Protein AF-A0A2E2KNS4-F1 (afdb_monomer_lite)

Radius of gyration: 12.81 Å; chains: 1; bounding box: 21×20×39 Å

Structure (mmCIF, N/CA/C/O backbone):
data_AF-A0A2E2KNS4-F1
#
_entry.id   AF-A0A2E2KNS4-F1
#
loop_
_atom_site.group_PDB
_atom_site.id
_atom_site.type_symbol
_atom_site.label_atom_id
_atom_site.label_alt_id
_atom_site.label_comp_id
_atom_site.label_asym_id
_atom_site.label_entity_id
_atom_site.label_seq_id
_atom_site.pdbx_PDB_ins_code
_atom_site.Cartn_x
_atom_site.Cartn_y
_atom_site.Cartn_z
_atom_site.occupancy
_atom_site.B_iso_or_equiv
_atom_site.auth_seq_id
_atom_site.auth_comp_id
_atom_site.auth_asym_id
_atom_site.auth_atom_id
_atom_site.pdbx_PDB_model_num
ATOM 1 N N . GLY A 1 1 ? -11.029 6.680 14.930 1.00 75.12 1 GLY A N 1
ATOM 2 C CA . GLY A 1 1 ? -10.670 6.059 13.638 1.00 75.12 1 GLY A CA 1
ATOM 3 C C . GLY A 1 1 ? -9.518 5.097 13.850 1.00 75.12 1 GLY A C 1
ATOM 4 O O . GLY A 1 1 ? -8.735 5.331 14.761 1.00 75.12 1 GLY A O 1
ATOM 5 N N . ARG A 1 2 ? -9.420 4.021 13.061 1.00 85.75 2 ARG A N 1
ATOM 6 C CA . ARG A 1 2 ? -8.311 3.052 13.114 1.00 85.75 2 ARG A CA 1
ATOM 7 C C . ARG A 1 2 ? -7.347 3.339 11.959 1.00 85.75 2 ARG A C 1
ATOM 9 O O . ARG A 1 2 ? -7.788 3.369 10.818 1.00 85.75 2 ARG A O 1
ATOM 16 N N . ILE A 1 3 ? -6.065 3.564 12.252 1.00 90.38 3 ILE A N 1
ATOM 17 C CA . ILE A 1 3 ? -5.011 3.720 11.234 1.00 90.38 3 ILE A CA 1
ATOM 18 C C . ILE A 1 3 ? -4.397 2.343 10.968 1.00 90.38 3 ILE A C 1
ATOM 20 O O . ILE A 1 3 ? -4.103 1.607 11.912 1.00 90.38 3 ILE A O 1
ATOM 24 N N . VAL A 1 4 ? -4.208 1.993 9.696 1.00 92.44 4 VAL A N 1
ATOM 25 C CA . VAL A 1 4 ? -3.557 0.750 9.257 1.00 92.44 4 VAL A CA 1
ATOM 26 C C . VAL A 1 4 ? -2.527 1.055 8.175 1.00 92.44 4 VAL A C 1
ATOM 28 O O . VAL A 1 4 ? -2.671 2.032 7.444 1.00 92.44 4 VAL A O 1
ATOM 31 N N . ASN A 1 5 ? -1.514 0.199 8.055 1.00 94.50 5 ASN A N 1
ATOM 32 C CA . ASN A 1 5 ? -0.522 0.282 6.988 1.00 94.50 5 ASN A CA 1
ATOM 33 C C . ASN A 1 5 ? -0.753 -0.858 5.993 1.00 94.50 5 ASN A C 1
ATOM 35 O O . ASN A 1 5 ? -0.685 -2.032 6.356 1.00 94.50 5 ASN A O 1
ATOM 39 N N . GLY A 1 6 ? -1.033 -0.500 4.741 1.00 95.88 6 GLY A N 1
ATOM 40 C CA . GLY A 1 6 ? -1.118 -1.434 3.623 1.00 95.88 6 GLY A CA 1
ATOM 41 C C . GLY A 1 6 ? 0.259 -1.922 3.178 1.00 95.88 6 GLY A C 1
ATOM 42 O O . GLY A 1 6 ? 1.213 -1.148 3.198 1.00 95.88 6 GLY A O 1
ATOM 43 N N .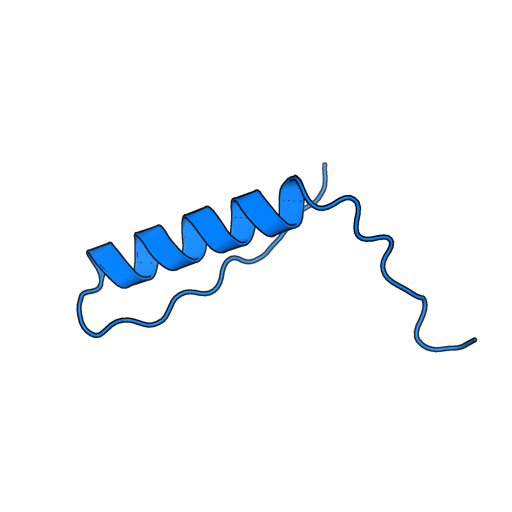 LEU A 1 7 ? 0.366 -3.181 2.753 1.00 97.94 7 LEU A N 1
ATOM 44 C CA . LEU A 1 7 ? 1.595 -3.755 2.203 1.00 97.94 7 LEU A CA 1
ATOM 45 C C . LEU A 1 7 ? 1.311 -4.341 0.821 1.00 97.94 7 LEU A C 1
ATOM 47 O O . LEU A 1 7 ? 0.302 -5.015 0.621 1.00 97.94 7 LEU A O 1
ATOM 51 N N . GLY A 1 8 ? 2.204 -4.089 -0.131 1.00 97.69 8 GLY A N 1
ATOM 52 C CA . GLY A 1 8 ? 2.107 -4.602 -1.492 1.00 97.69 8 GLY A CA 1
ATOM 53 C C . GLY A 1 8 ? 3.488 -4.703 -2.122 1.00 97.69 8 GLY A C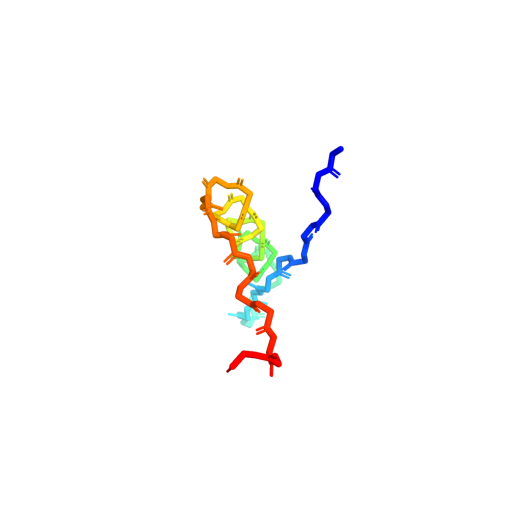 1
ATOM 54 O O . GLY A 1 8 ? 4.284 -3.773 -2.020 1.00 97.69 8 GLY A O 1
ATOM 55 N N . ALA A 1 9 ? 3.768 -5.844 -2.752 1.00 98.06 9 ALA A N 1
ATOM 56 C CA . ALA A 1 9 ? 5.016 -6.104 -3.457 1.00 98.06 9 ALA A CA 1
ATOM 57 C C . ALA A 1 9 ? 4.710 -6.559 -4.889 1.00 98.06 9 ALA A C 1
ATOM 59 O O . ALA A 1 9 ? 3.969 -7.525 -5.115 1.00 98.06 9 ALA A O 1
ATOM 60 N N . ASP A 1 10 ? 5.253 -5.817 -5.845 1.00 98.38 10 ASP A N 1
ATOM 61 C CA . ASP A 1 10 ? 5.230 -6.104 -7.274 1.00 98.38 10 ASP A CA 1
ATOM 62 C C . ASP A 1 10 ? 6.380 -5.338 -7.947 1.00 98.38 10 ASP A C 1
ATOM 64 O O . ASP A 1 10 ? 6.816 -4.310 -7.425 1.0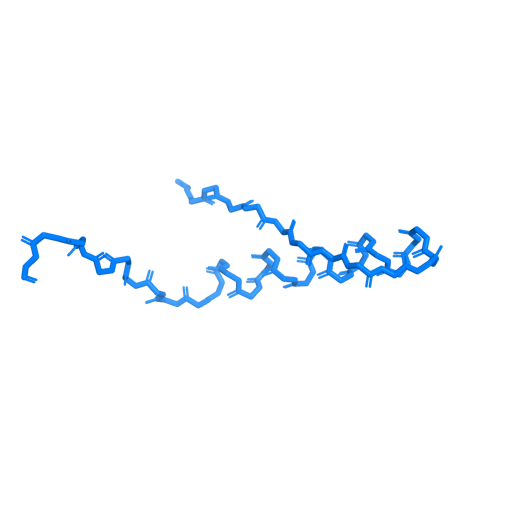0 98.38 10 ASP A O 1
ATOM 68 N N . THR A 1 11 ? 6.885 -5.839 -9.075 1.00 98.00 11 THR A N 1
ATOM 69 C CA . THR A 1 11 ? 7.877 -5.117 -9.888 1.00 98.00 11 THR A CA 1
ATOM 70 C C . THR A 1 11 ? 7.277 -3.877 -10.542 1.00 98.00 11 THR A C 1
ATOM 72 O O . THR A 1 11 ? 7.989 -2.903 -10.780 1.00 98.00 11 THR A O 1
ATOM 75 N N . ASP A 1 12 ? 5.974 -3.904 -10.822 1.00 98.31 12 ASP A N 1
ATOM 76 C CA . ASP A 1 12 ? 5.220 -2.749 -11.284 1.00 98.31 12 ASP A CA 1
ATOM 77 C C . ASP A 1 12 ? 4.719 -1.936 -10.082 1.00 98.31 12 ASP A C 1
ATOM 79 O O . ASP A 1 12 ? 3.962 -2.420 -9.234 1.00 98.31 12 ASP A O 1
ATOM 83 N N . ILE A 1 13 ? 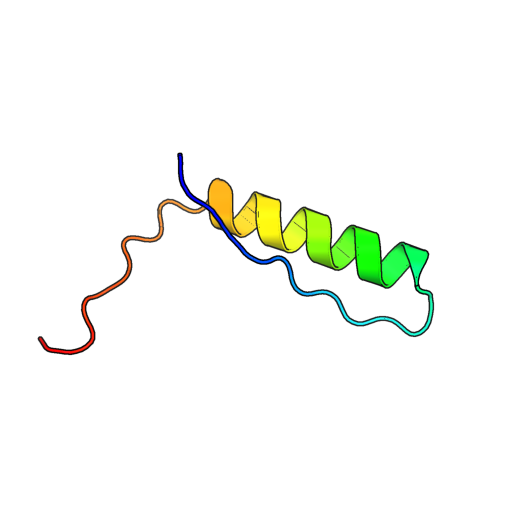5.122 -0.666 -10.015 1.00 98.06 13 ILE A N 1
ATOM 84 C CA . ILE A 1 13 ? 4.781 0.215 -8.896 1.00 98.06 13 ILE A CA 1
ATOM 85 C C . ILE A 1 13 ? 3.273 0.484 -8.778 1.00 98.06 13 ILE A C 1
ATOM 87 O O . ILE A 1 13 ? 2.763 0.626 -7.664 1.00 98.06 13 ILE A O 1
ATOM 91 N N . ILE A 1 14 ? 2.536 0.511 -9.892 1.00 98.50 14 ILE A N 1
ATOM 92 C CA . ILE A 1 14 ? 1.084 0.712 -9.892 1.00 98.50 14 ILE A CA 1
ATOM 93 C C . ILE A 1 14 ? 0.413 -0.512 -9.277 1.00 98.50 14 ILE A C 1
ATOM 95 O O . ILE A 1 14 ? -0.411 -0.370 -8.370 1.00 98.50 14 ILE A O 1
ATOM 99 N N . ILE A 1 15 ? 0.826 -1.714 -9.682 1.00 98.62 15 ILE A N 1
ATOM 100 C CA . ILE A 1 15 ? 0.295 -2.960 -9.119 1.00 98.62 15 ILE A CA 1
ATOM 101 C C . ILE A 1 15 ? 0.652 -3.077 -7.631 1.00 98.62 15 ILE A C 1
ATOM 103 O O . ILE A 1 15 ? -0.214 -3.410 -6.818 1.00 98.62 15 ILE A O 1
ATOM 107 N N . ALA A 1 16 ? 1.892 -2.759 -7.245 1.00 98.81 16 ALA A N 1
ATOM 108 C CA . ALA A 1 16 ? 2.317 -2.761 -5.846 1.00 98.81 16 ALA A CA 1
ATOM 109 C C . ALA A 1 16 ? 1.458 -1.811 -4.993 1.00 98.81 16 ALA A C 1
ATOM 111 O O . ALA A 1 16 ? 0.998 -2.191 -3.912 1.00 98.81 16 ALA A O 1
ATOM 112 N N . SER A 1 17 ? 1.175 -0.609 -5.505 1.00 98.56 17 SER A N 1
ATOM 113 C CA . SER A 1 17 ? 0.337 0.381 -4.821 1.00 98.56 17 SER A CA 1
ATOM 114 C C . SER A 1 17 ? -1.113 -0.093 -4.652 1.00 98.56 17 SER A C 1
ATOM 116 O O . SER A 1 17 ? -1.677 0.022 -3.562 1.00 98.56 17 SER A O 1
ATOM 118 N N . ALA A 1 18 ? -1.692 -0.720 -5.683 1.00 98.62 18 ALA A N 1
ATOM 119 C CA . ALA A 1 18 ? -3.043 -1.270 -5.632 1.00 98.62 18 ALA A CA 1
ATOM 120 C C . ALA A 1 18 ? -3.144 -2.427 -4.626 1.00 98.62 18 ALA A C 1
ATOM 122 O O . ALA A 1 18 ? -4.077 -2.471 -3.821 1.00 98.62 18 ALA A O 1
ATOM 123 N N . LYS A 1 19 ? -2.147 -3.324 -4.608 1.00 98.50 19 LYS A N 1
ATOM 124 C CA . LYS A 1 19 ? -2.038 -4.402 -3.613 1.00 98.50 19 LYS A CA 1
ATOM 125 C C . LYS A 1 19 ? -1.984 -3.843 -2.188 1.00 98.50 19 LYS A C 1
ATOM 127 O O . LYS A 1 19 ? -2.733 -4.309 -1.332 1.00 98.50 19 LYS A O 1
ATOM 132 N N . ALA A 1 20 ? -1.161 -2.819 -1.947 1.00 98.69 20 ALA A N 1
ATOM 133 C CA . ALA A 1 20 ? -1.067 -2.170 -0.640 1.00 98.69 20 ALA A CA 1
ATOM 134 C C . ALA A 1 20 ? -2.395 -1.529 -0.212 1.00 98.69 20 ALA A C 1
ATOM 136 O O . ALA A 1 20 ? -2.808 -1.682 0.939 1.00 98.69 20 ALA A O 1
ATOM 137 N N . TYR A 1 21 ? -3.096 -0.867 -1.135 1.00 98.19 21 TYR A N 1
ATOM 138 C CA . TYR A 1 21 ? -4.394 -0.258 -0.859 1.00 98.19 21 TYR A CA 1
ATOM 139 C C . TYR A 1 21 ? -5.456 -1.298 -0.475 1.00 98.19 21 TYR A C 1
ATOM 141 O O . TYR A 1 21 ? -6.097 -1.166 0.568 1.00 98.19 21 TYR A O 1
ATOM 149 N N . ILE A 1 22 ? -5.589 -2.375 -1.256 1.00 98.06 22 ILE A N 1
ATOM 150 C CA . ILE A 1 22 ? -6.529 -3.466 -0.957 1.00 98.06 22 ILE A CA 1
ATOM 151 C C . ILE A 1 22 ? -6.176 -4.139 0.375 1.00 98.06 22 ILE A C 1
ATOM 153 O O . ILE A 1 22 ? -7.063 -4.398 1.184 1.00 98.06 22 ILE A O 1
ATOM 157 N N . HIS A 1 23 ? -4.888 -4.368 0.652 1.00 97.31 23 HIS A N 1
ATOM 158 C CA . HIS A 1 23 ? -4.443 -4.900 1.941 1.00 97.31 23 HIS A CA 1
ATOM 159 C C . HIS A 1 23 ? -4.896 -4.015 3.112 1.00 97.31 23 HIS A C 1
ATOM 161 O O . HIS A 1 23 ? -5.442 -4.523 4.090 1.00 97.31 23 HIS A O 1
ATOM 167 N N . ALA A 1 24 ? -4.728 -2.692 3.006 1.00 96.25 24 ALA A N 1
ATOM 168 C CA . ALA A 1 24 ? -5.193 -1.753 4.025 1.00 96.25 24 ALA A CA 1
ATOM 169 C C . ALA A 1 24 ? -6.718 -1.810 4.213 1.00 96.25 24 ALA A C 1
ATOM 171 O O . ALA A 1 24 ? -7.189 -1.856 5.349 1.00 96.25 24 ALA A O 1
ATOM 172 N N . LEU A 1 25 ? -7.494 -1.857 3.124 1.00 95.69 25 LEU A N 1
ATOM 173 C CA . LEU A 1 25 ? -8.952 -1.990 3.200 1.00 95.69 25 LEU A CA 1
ATOM 174 C C . LEU A 1 25 ? -9.373 -3.289 3.893 1.00 95.69 25 LEU A C 1
ATOM 176 O O . LEU A 1 25 ? -10.204 -3.249 4.796 1.00 95.69 25 LEU A O 1
ATOM 180 N N . ASN A 1 26 ? -8.737 -4.413 3.559 1.00 94.62 26 ASN A N 1
ATOM 181 C CA . ASN A 1 26 ? -9.002 -5.692 4.217 1.00 94.62 26 ASN A CA 1
ATOM 182 C C . ASN A 1 26 ? -8.690 -5.628 5.717 1.00 94.62 26 ASN A C 1
ATOM 184 O O . ASN A 1 26 ? -9.446 -6.155 6.523 1.00 94.62 26 ASN A O 1
ATOM 188 N N . MET A 1 27 ? -7.611 -4.950 6.124 1.00 92.81 27 MET A N 1
ATOM 189 C CA . MET A 1 27 ? -7.307 -4.745 7.545 1.00 92.81 27 MET A CA 1
ATOM 190 C C . MET A 1 27 ? -8.344 -3.867 8.251 1.00 92.81 27 MET A C 1
ATOM 192 O O . MET A 1 27 ? -8.551 -4.047 9.449 1.00 92.81 27 MET A O 1
ATOM 196 N N . LEU A 1 28 ? -8.955 -2.905 7.549 1.00 91.62 28 LEU A N 1
ATOM 197 C CA . LEU A 1 28 ? -10.001 -2.034 8.090 1.00 91.62 28 LEU A CA 1
ATOM 198 C C . LEU A 1 28 ? -11.350 -2.740 8.214 1.00 91.62 28 LEU A C 1
ATOM 200 O O . LEU A 1 28 ? -12.048 -2.475 9.191 1.00 91.62 28 LEU A O 1
ATOM 204 N N . ASP A 1 29 ? -11.681 -3.621 7.274 1.00 92.31 29 ASP A N 1
ATOM 205 C CA . ASP A 1 29 ? -12.913 -4.412 7.281 1.00 92.31 29 ASP A CA 1
ATOM 206 C C . ASP A 1 29 ? -12.826 -5.604 8.241 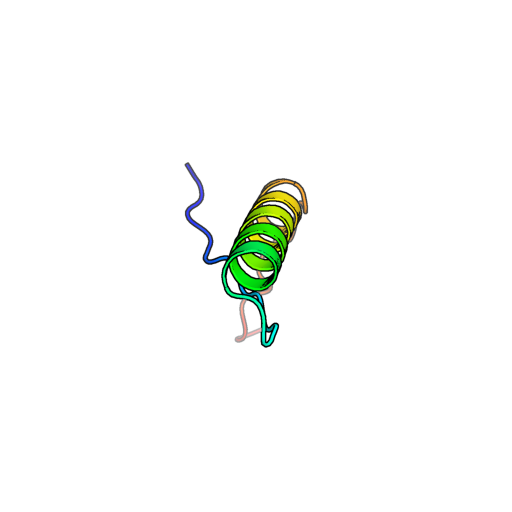1.00 92.31 29 ASP A C 1
ATOM 208 O O . ASP A 1 29 ? -13.767 -5.923 8.970 1.00 92.31 29 ASP A O 1
ATOM 212 N N . ALA A 1 30 ? -11.649 -6.225 8.332 1.00 85.56 30 ALA A N 1
ATOM 213 C CA . ALA A 1 30 ? -11.437 -7.322 9.250 1.00 85.56 30 ALA A CA 1
ATOM 214 C C . ALA A 1 30 ? -11.585 -6.811 10.696 1.00 85.56 30 ALA A C 1
ATOM 216 O O . ALA A 1 30 ? -10.795 -5.996 11.198 1.00 85.56 30 ALA A O 1
ATOM 217 N N . ASN A 1 31 ? -12.603 -7.325 11.391 1.00 72.81 31 ASN A N 1
ATOM 218 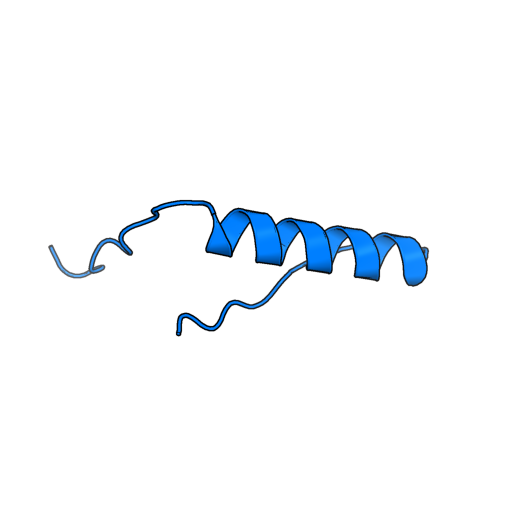C CA . ASN A 1 31 ? -12.883 -7.109 12.815 1.00 72.81 31 ASN A CA 1
ATOM 219 C C . ASN A 1 31 ? -11.837 -7.799 13.718 1.00 72.81 31 ASN A C 1
ATOM 221 O O . ASN A 1 31 ? -12.167 -8.419 14.727 1.00 72.81 31 ASN A O 1
ATOM 225 N N . VAL A 1 32 ? -10.556 -7.727 13.343 1.00 69.25 32 VAL A N 1
ATOM 226 C CA . VAL A 1 32 ? -9.444 -8.318 14.083 1.00 69.25 32 VAL A CA 1
ATOM 227 C C . VAL A 1 32 ? -9.261 -7.531 15.373 1.00 69.25 32 VAL A C 1
ATOM 229 O O . VAL A 1 32 ? -8.684 -6.441 15.390 1.00 69.25 32 VAL A O 1
ATOM 232 N N . GLN A 1 33 ? -9.761 -8.103 16.464 1.00 68.19 33 GLN A N 1
ATOM 233 C CA . GLN A 1 33 ? -9.332 -7.763 17.812 1.00 68.19 33 GLN A CA 1
ATOM 234 C C . GLN A 1 33 ? -7.854 -8.147 17.903 1.00 68.19 33 GLN A C 1
ATOM 236 O O . GLN A 1 33 ? -7.511 -9.324 17.788 1.00 68.19 33 GLN A O 1
ATOM 241 N N . LYS A 1 34 ? -6.954 -7.167 18.043 1.00 69.19 34 LYS A N 1
ATOM 242 C CA . LYS A 1 34 ? -5.547 -7.475 18.323 1.00 69.19 34 LYS A CA 1
ATOM 243 C C . LYS A 1 34 ? -5.502 -8.245 19.642 1.00 69.19 34 LYS A C 1
ATOM 245 O O . LYS A 1 34 ? -5.792 -7.668 20.686 1.00 69.19 34 LYS A O 1
ATOM 250 N N . ALA A 1 35 ? -5.143 -9.526 19.587 1.00 72.25 35 ALA A N 1
ATOM 251 C CA . ALA A 1 35 ? -4.858 -10.292 20.789 1.00 72.25 35 ALA A CA 1
ATOM 252 C C . ALA A 1 35 ? -3.695 -9.613 21.527 1.00 72.25 35 ALA A C 1
ATOM 254 O O . ALA A 1 35 ? -2.669 -9.295 20.918 1.00 72.25 35 ALA A O 1
ATOM 255 N N . HIS A 1 36 ? -3.880 -9.329 22.816 1.00 70.88 36 HIS A N 1
ATOM 256 C CA . HIS A 1 36 ? -2.829 -8.743 23.637 1.00 70.88 36 HIS A CA 1
ATOM 257 C C . HIS A 1 36 ? -1.732 -9.805 23.819 1.00 70.88 36 HIS A C 1
ATOM 259 O O . HIS A 1 36 ? -2.040 -10.881 24.324 1.00 70.88 36 HIS A O 1
ATOM 265 N N . PRO A 1 37 ? -0.469 -9.555 23.435 1.00 79.00 37 PRO A N 1
ATOM 266 C CA . PRO A 1 37 ? 0.586 -10.578 23.405 1.00 79.00 37 PRO A CA 1
ATOM 267 C C . PRO A 1 37 ? 1.076 -11.037 24.795 1.00 79.00 37 PRO A C 1
ATOM 269 O O . PRO A 1 37 ? 2.123 -11.663 24.899 1.00 79.00 37 PRO A O 1
ATOM 272 N N . GLN A 1 38 ? 0.350 -10.700 25.864 1.00 80.75 38 GLN A N 1
ATOM 273 C CA . GLN A 1 38 ? 0.689 -11.000 27.261 1.00 80.75 38 GLN A CA 1
ATOM 274 C C . GLN A 1 38 ? -0.497 -11.635 28.007 1.00 80.75 38 GLN A C 1
ATOM 276 O O . GLN A 1 38 ? -0.764 -11.280 29.153 1.00 80.75 38 GLN A O 1
ATOM 281 N N . VAL A 1 39 ? -1.216 -12.548 27.351 1.00 57.59 39 VAL A N 1
ATOM 282 C CA . VAL A 1 39 ? -2.084 -13.527 28.029 1.00 57.59 39 VAL A CA 1
ATOM 283 C C . VAL A 1 39 ? -1.531 -14.927 27.838 1.00 57.59 39 VAL A C 1
ATOM 285 O O . VAL A 1 39 ? -1.050 -15.209 26.717 1.00 57.59 39 VAL A O 1
#

Sequence (39 aa):
GRIVNGLGADTDIIIASAKAYIHALNMLDANVQKAHPQV

Secondary structure (DSSP, 8-state):
----------SSHHHHHHHHHHHHHHHHHS------TT-

Foldseek 3Di:
DDDDWFAADDPDPVRRVVNRVVRRVCVVPPPDDPDDPPD

pLDDT: mean 89.57, std 11.5, range [57.59, 98.81]